Protein AF-A0A6B3N2M8-F1 (afdb_monomer_lite)

pLDDT: mean 85.99, std 8.47, range [60.56, 97.5]

Sequence (104 aa):
MNTTILASTLWLTLLLAVGLFFFIRASVKDRIQQVKLASPETEESLLNQLKQYFYQRAYQVAAVDAATNQVTFQGIVRPSWFLAIFLTVLAACGILCLSLVLSI

Foldseek 3Di:
DPPVVLVVLLVVLVVVVVVLVVVLVVLPDDDDDDDDDDDPDDPVVVVVVVQVVCVVQQWDFPDADPVVRDTDIDGDGDDDPVSVVVSVVSNVVSVVSNVVSVVD

Radius of gyration: 23.38 Å; chains: 1; bounding box: 53×26×58 Å

Secondary structure (DSSP, 8-state):
--HHHHHHHHHHHHHHHHHHHHHHHHHT-----------SS-HHHHHHHHHHHHHHTT-EEEEEETTTTEEEEE--PPP-HHHHHHHHHHHHHHHHHHHHHHH-

Structure (mmCIF, N/CA/C/O backbone):
data_AF-A0A6B3N2M8-F1
#
_entry.id   AF-A0A6B3N2M8-F1
#
loop_
_atom_site.group_PDB
_atom_site.id
_atom_site.type_symbol
_atom_site.label_atom_id
_atom_site.label_alt_id
_atom_site.label_comp_id
_atom_site.label_asym_id
_atom_site.label_entity_id
_atom_site.label_seq_id
_atom_site.pdbx_PDB_ins_code
_atom_site.Cartn_x
_atom_site.Cartn_y
_atom_site.Cartn_z
_atom_site.occupancy
_atom_site.B_iso_or_equiv
_atom_site.auth_seq_id
_atom_site.auth_comp_id
_atom_site.auth_asym_id
_atom_site.auth_atom_id
_atom_site.pdbx_PDB_model_num
ATOM 1 N N . MET A 1 1 ? 22.023 14.309 -28.346 1.00 60.56 1 MET A N 1
ATOM 2 C CA . MET A 1 1 ? 21.733 15.182 -27.183 1.00 60.56 1 MET A CA 1
ATOM 3 C C . MET A 1 1 ? 23.035 15.566 -26.506 1.00 60.56 1 MET A C 1
ATOM 5 O O . MET A 1 1 ? 23.960 14.766 -26.535 1.00 60.56 1 MET A O 1
ATOM 9 N N . ASN A 1 2 ? 23.126 16.760 -25.912 1.00 81.56 2 ASN A N 1
ATOM 10 C CA . ASN A 1 2 ? 24.274 17.084 -25.060 1.00 81.56 2 ASN A CA 1
ATOM 11 C C . ASN A 1 2 ? 24.335 16.081 -23.901 1.00 81.56 2 ASN A C 1
ATOM 13 O O . ASN A 1 2 ? 23.322 15.846 -23.240 1.00 81.56 2 ASN A O 1
ATOM 17 N N . THR A 1 3 ? 25.517 15.530 -23.638 1.00 84.44 3 THR A N 1
ATOM 18 C CA . THR A 1 3 ? 25.766 14.558 -22.560 1.00 84.44 3 THR A CA 1
ATOM 19 C C . THR A 1 3 ? 25.283 15.071 -21.201 1.00 84.44 3 THR A C 1
ATOM 21 O O . THR A 1 3 ? 24.686 14.328 -20.429 1.00 84.44 3 THR A O 1
ATOM 24 N N . THR A 1 4 ? 25.436 16.373 -20.948 1.00 89.94 4 THR A N 1
ATOM 25 C CA . THR A 1 4 ? 24.950 17.048 -19.737 1.00 89.94 4 THR A CA 1
ATOM 26 C C . THR A 1 4 ? 23.426 17.007 -19.590 1.00 89.94 4 THR A C 1
ATOM 28 O O . THR A 1 4 ? 22.933 16.836 -18.480 1.00 89.94 4 THR A O 1
ATOM 31 N N . ILE A 1 5 ? 22.675 17.142 -20.690 1.00 91.25 5 ILE A N 1
ATOM 32 C CA . ILE A 1 5 ? 21.201 17.132 -20.676 1.00 91.25 5 ILE A CA 1
ATOM 33 C C . ILE A 1 5 ? 20.687 15.712 -20.430 1.00 91.25 5 ILE A C 1
ATOM 35 O O . ILE A 1 5 ? 19.747 15.518 -19.662 1.00 91.25 5 ILE A O 1
ATOM 39 N N . LEU A 1 6 ? 21.317 14.710 -21.051 1.00 90.62 6 LEU A N 1
ATOM 40 C CA . LEU A 1 6 ? 20.970 13.308 -20.822 1.00 90.62 6 LEU A CA 1
ATOM 41 C C . LEU A 1 6 ? 21.212 12.927 -19.352 1.00 90.62 6 LEU A C 1
ATOM 43 O O . LEU A 1 6 ? 20.319 12.396 -18.696 1.00 90.62 6 LEU A O 1
ATOM 47 N N . ALA A 1 7 ? 22.383 13.278 -18.812 1.00 92.25 7 ALA A N 1
ATOM 48 C CA . ALA A 1 7 ? 22.747 12.979 -17.431 1.00 92.25 7 ALA A CA 1
ATOM 49 C C . ALA A 1 7 ? 21.819 13.661 -16.411 1.00 92.25 7 ALA A C 1
ATOM 51 O O . ALA A 1 7 ? 21.387 13.019 -15.453 1.00 92.25 7 ALA A O 1
ATOM 52 N N . SER A 1 8 ? 21.467 14.937 -16.617 1.00 94.88 8 SER A N 1
ATOM 53 C CA . SER A 1 8 ? 20.558 15.649 -15.710 1.00 94.88 8 SER A CA 1
ATOM 54 C C . SER A 1 8 ? 19.128 15.106 -15.773 1.00 94.88 8 SER A C 1
ATOM 56 O O . SER A 1 8 ? 18.478 14.975 -14.735 1.00 94.88 8 SER A O 1
ATOM 58 N N . THR A 1 9 ? 18.654 14.723 -16.962 1.00 94.44 9 THR A N 1
ATOM 59 C CA . THR A 1 9 ? 17.322 14.125 -17.149 1.00 94.44 9 THR A CA 1
ATOM 60 C C . THR A 1 9 ? 17.247 12.730 -16.528 1.00 94.44 9 THR A C 1
ATOM 62 O O . THR A 1 9 ? 16.271 12.411 -15.849 1.00 94.44 9 THR A O 1
ATOM 65 N N . LEU A 1 10 ? 18.291 11.910 -16.682 1.00 94.44 10 LEU A N 1
ATOM 66 C CA . LEU A 1 10 ? 18.399 10.608 -16.017 1.00 94.44 10 LEU A CA 1
ATOM 67 C C . LEU A 1 10 ? 18.389 10.773 -14.494 1.00 94.44 10 LEU A C 1
ATOM 69 O O . LEU A 1 10 ? 17.612 10.121 -13.799 1.00 94.44 10 LEU A O 1
ATOM 73 N N . TRP A 1 11 ? 19.195 11.692 -13.965 1.00 96.31 11 TRP A N 1
ATOM 74 C CA . TRP A 1 11 ? 19.233 11.936 -12.525 1.00 96.31 11 TRP A CA 1
ATOM 75 C C . TRP A 1 11 ? 17.873 12.386 -11.977 1.00 96.31 11 TRP A C 1
ATOM 77 O O . TRP A 1 11 ? 17.394 11.860 -10.971 1.00 96.31 11 TRP A O 1
ATOM 87 N N . LEU A 1 12 ? 17.206 13.312 -12.671 1.00 96.44 12 LEU A N 1
ATOM 88 C CA . LEU A 1 12 ? 15.877 13.780 -12.288 1.00 96.44 12 LEU A CA 1
ATOM 89 C C . LEU A 1 12 ? 14.827 12.662 -12.359 1.00 96.44 12 LEU A C 1
ATOM 91 O O . LEU A 1 12 ? 14.016 12.527 -11.445 1.00 96.44 12 LEU A O 1
ATOM 95 N N . THR A 1 13 ? 14.841 11.842 -13.413 1.00 95.94 13 THR A N 1
ATOM 96 C CA . THR A 1 13 ? 13.897 10.721 -13.553 1.00 95.94 13 THR A CA 1
ATOM 97 C C . THR A 1 13 ? 14.090 9.661 -12.474 1.00 95.94 13 THR A C 1
ATOM 99 O O . THR A 1 13 ? 13.093 9.148 -11.969 1.00 95.94 13 THR A O 1
ATOM 102 N N . LEU A 1 14 ? 15.323 9.394 -12.031 1.00 96.38 14 LEU A N 1
ATOM 103 C CA . LEU A 1 14 ? 15.577 8.532 -10.872 1.00 96.38 14 LEU A CA 1
ATOM 104 C C . LEU A 1 14 ? 14.986 9.109 -9.581 1.00 96.38 14 LEU A C 1
ATOM 106 O O . LEU A 1 14 ? 14.307 8.391 -8.845 1.00 96.38 14 LEU A O 1
ATOM 110 N N . LEU A 1 15 ? 15.189 10.403 -9.312 1.00 97.19 15 LEU A N 1
ATOM 111 C CA . LEU A 1 15 ? 14.610 11.059 -8.133 1.00 97.19 15 LEU A CA 1
ATOM 112 C C . LEU A 1 15 ? 13.075 10.990 -8.144 1.00 97.19 15 LEU A C 1
ATOM 114 O O . LEU A 1 15 ? 12.453 10.687 -7.123 1.00 97.19 15 LEU A O 1
ATOM 118 N N . LEU A 1 16 ? 12.461 11.207 -9.309 1.00 96.56 16 LEU A N 1
ATOM 119 C CA . LEU A 1 16 ? 11.016 11.068 -9.490 1.00 96.56 16 LEU A CA 1
ATOM 120 C C . LEU A 1 16 ? 10.549 9.617 -9.324 1.00 96.56 16 LEU A C 1
ATOM 122 O O . LEU A 1 16 ? 9.513 9.394 -8.702 1.00 96.56 16 LEU A O 1
ATOM 126 N N . ALA A 1 17 ? 11.305 8.630 -9.814 1.00 95.69 17 ALA A N 1
ATOM 127 C CA . ALA A 1 17 ? 10.990 7.211 -9.646 1.00 95.69 17 ALA A CA 1
ATOM 128 C C . ALA A 1 17 ? 10.980 6.800 -8.164 1.00 95.69 17 ALA A C 1
ATOM 130 O O . ALA A 1 17 ? 10.090 6.067 -7.729 1.00 95.69 17 ALA A O 1
ATOM 131 N N . VAL A 1 18 ? 11.913 7.329 -7.366 1.00 96.94 18 VAL A N 1
ATOM 132 C CA . VAL A 1 18 ? 11.910 7.145 -5.907 1.00 96.94 18 VAL A CA 1
ATOM 133 C C . VAL A 1 18 ? 10.648 7.757 -5.292 1.00 96.94 18 VAL A C 1
ATOM 135 O O . VAL A 1 18 ? 9.943 7.080 -4.540 1.00 96.94 18 VAL A O 1
ATOM 138 N N . GLY A 1 19 ? 10.313 9.003 -5.646 1.00 96.00 19 GLY A N 1
ATOM 139 C CA . GLY A 1 19 ? 9.090 9.664 -5.175 1.00 96.00 19 GLY A CA 1
ATOM 140 C C . GLY A 1 19 ? 7.820 8.887 -5.534 1.00 96.00 19 GLY A C 1
ATOM 141 O O . GLY A 1 19 ? 6.951 8.686 -4.685 1.00 96.00 19 GLY A O 1
ATOM 142 N N . LEU A 1 20 ? 7.752 8.373 -6.761 1.00 95.62 20 LEU A N 1
ATOM 143 C CA . LEU A 1 20 ? 6.665 7.538 -7.260 1.00 95.62 20 LEU A CA 1
ATOM 144 C C . LEU A 1 20 ? 6.510 6.243 -6.452 1.00 95.62 20 LEU A C 1
ATOM 146 O O . LEU A 1 20 ? 5.406 5.900 -6.029 1.00 95.62 20 LEU A O 1
ATOM 150 N N . PHE A 1 21 ? 7.611 5.541 -6.188 1.00 95.25 21 PHE A N 1
ATOM 151 C CA . PHE A 1 21 ? 7.591 4.313 -5.397 1.00 95.25 21 PHE A CA 1
ATOM 152 C C . PHE A 1 21 ? 7.012 4.547 -3.994 1.00 95.25 21 PHE A C 1
ATOM 154 O O . PHE A 1 21 ? 6.114 3.823 -3.550 1.00 95.25 21 PHE A O 1
ATOM 161 N N . PHE A 1 22 ? 7.476 5.595 -3.306 1.00 95.69 22 PHE A N 1
ATOM 162 C CA . PHE A 1 22 ? 6.950 5.953 -1.989 1.00 95.69 22 PHE A CA 1
ATOM 163 C C . PHE A 1 22 ? 5.498 6.424 -2.044 1.00 95.69 22 PHE A C 1
ATOM 165 O O . PHE A 1 22 ? 4.719 6.062 -1.163 1.00 95.69 22 PHE A O 1
ATOM 172 N N . PHE A 1 23 ? 5.110 7.168 -3.080 1.00 94.44 23 PHE A N 1
ATOM 173 C CA . PHE A 1 23 ? 3.732 7.608 -3.278 1.00 94.44 23 PHE A CA 1
ATOM 174 C C . PHE A 1 23 ? 2.767 6.424 -3.416 1.00 94.44 23 PHE A C 1
ATOM 176 O O . PHE A 1 23 ? 1.736 6.391 -2.739 1.00 94.44 23 PHE A O 1
ATOM 183 N N . ILE A 1 24 ? 3.115 5.417 -4.225 1.00 93.00 24 ILE A N 1
ATOM 184 C CA . ILE A 1 24 ? 2.293 4.210 -4.397 1.00 93.00 24 ILE A CA 1
ATOM 185 C C . ILE A 1 24 ? 2.184 3.456 -3.067 1.00 93.00 24 ILE A C 1
ATOM 187 O O . ILE A 1 24 ? 1.076 3.126 -2.643 1.00 93.00 24 ILE A O 1
ATOM 191 N N . ARG A 1 25 ? 3.303 3.242 -2.355 1.00 92.38 25 ARG A N 1
ATOM 192 C CA . ARG A 1 25 ? 3.273 2.573 -1.039 1.00 92.38 25 ARG A CA 1
ATOM 193 C C . ARG A 1 25 ? 2.431 3.332 -0.017 1.00 92.38 25 ARG A C 1
ATOM 195 O O . ARG A 1 25 ? 1.665 2.714 0.715 1.00 92.38 25 ARG A O 1
ATOM 202 N N . ALA A 1 26 ? 2.559 4.654 0.042 1.00 90.62 26 ALA A N 1
ATOM 203 C CA . ALA A 1 26 ? 1.796 5.482 0.969 1.00 90.62 26 ALA A CA 1
ATOM 204 C C . ALA A 1 26 ? 0.294 5.495 0.636 1.00 90.62 26 ALA A C 1
ATOM 206 O O . ALA A 1 26 ? -0.529 5.525 1.549 1.00 90.62 26 ALA A O 1
ATOM 207 N N . SER A 1 27 ? -0.064 5.418 -0.651 1.00 88.38 27 SER A N 1
ATOM 208 C CA . SER A 1 27 ? -1.459 5.429 -1.121 1.00 88.38 27 SER A CA 1
ATOM 209 C C . SER A 1 27 ? -2.255 4.183 -0.722 1.00 88.38 27 SER A C 1
ATOM 211 O O . SER A 1 27 ? -3.477 4.254 -0.623 1.00 88.38 27 SER A O 1
ATOM 213 N N . VAL A 1 28 ? -1.576 3.056 -0.475 1.00 85.5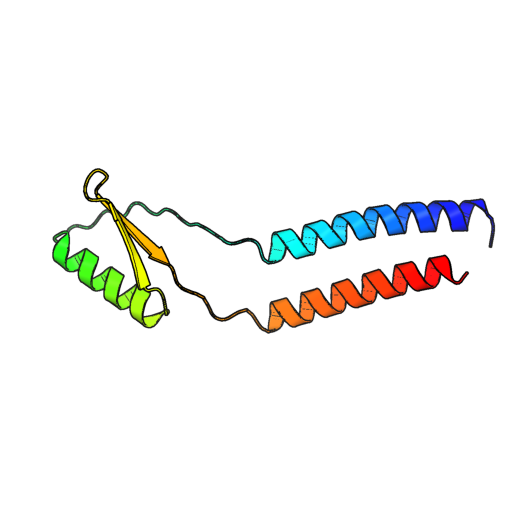6 28 VAL A N 1
ATOM 214 C CA . VAL A 1 28 ? -2.191 1.771 -0.080 1.00 85.56 28 VAL A CA 1
ATOM 215 C C . VAL A 1 28 ? -1.999 1.483 1.418 1.00 85.56 28 VAL A C 1
ATOM 217 O O . VAL A 1 28 ? -2.434 0.454 1.920 1.00 85.56 28 VAL A O 1
ATOM 220 N N . LYS A 1 29 ? -1.351 2.385 2.165 1.00 85.31 29 LYS A N 1
ATOM 221 C CA . LYS A 1 29 ? -1.096 2.185 3.594 1.00 85.31 29 LYS A CA 1
ATOM 222 C C . LYS A 1 29 ? -2.412 2.138 4.378 1.00 85.31 29 LYS A C 1
ATOM 224 O O . LYS A 1 29 ? -3.248 3.034 4.241 1.00 85.31 29 LYS A O 1
ATOM 229 N N . ASP A 1 30 ? -2.542 1.131 5.241 1.00 79.25 30 ASP A N 1
ATOM 230 C CA . ASP A 1 30 ? -3.702 0.973 6.117 1.00 79.25 30 ASP A CA 1
ATOM 231 C C . ASP A 1 30 ? -3.937 2.217 6.974 1.00 79.25 30 ASP A C 1
ATOM 233 O O . ASP A 1 30 ? -3.010 2.819 7.531 1.00 79.25 30 ASP A O 1
ATOM 237 N N . ARG A 1 31 ? -5.213 2.587 7.103 1.00 71.44 31 ARG A N 1
ATOM 238 C CA . ARG A 1 31 ? -5.648 3.672 7.980 1.00 71.44 31 ARG A CA 1
ATOM 239 C C . ARG A 1 31 ? -6.257 3.083 9.243 1.00 71.44 31 ARG A C 1
ATOM 241 O O . ARG A 1 31 ? -7.367 2.564 9.215 1.00 71.44 31 ARG A O 1
ATOM 248 N N . ILE A 1 32 ? -5.526 3.192 10.347 1.00 78.12 32 ILE A N 1
ATOM 249 C CA . ILE A 1 32 ? -6.032 2.889 11.688 1.00 78.12 32 ILE A CA 1
ATOM 250 C C . ILE A 1 32 ? -6.641 4.173 12.252 1.00 78.12 32 ILE A C 1
ATOM 252 O O . ILE A 1 32 ? -5.983 5.213 12.268 1.00 78.12 32 ILE A O 1
ATOM 256 N N . GLN A 1 33 ? -7.887 4.103 12.716 1.00 77.44 33 GLN A N 1
ATOM 257 C CA . GLN A 1 33 ? -8.578 5.220 13.351 1.00 77.44 33 GLN A CA 1
ATOM 258 C C . GLN A 1 33 ? -9.035 4.805 14.749 1.00 77.44 33 GLN A C 1
ATOM 260 O O . GLN A 1 33 ? -9.739 3.812 14.902 1.00 77.44 33 GLN A O 1
ATOM 265 N N . GLN A 1 34 ? -8.640 5.575 15.762 1.00 80.38 34 GLN A N 1
ATOM 266 C CA . GLN A 1 34 ? -9.109 5.421 17.137 1.00 80.38 34 GLN A CA 1
ATOM 267 C C . GLN A 1 34 ? -10.133 6.518 17.422 1.00 80.38 34 GLN A C 1
ATOM 269 O O . GLN A 1 34 ? -9.866 7.693 17.167 1.00 80.38 34 GLN A O 1
ATOM 274 N N . VAL A 1 35 ? -11.306 6.149 17.929 1.00 78.25 35 VAL A N 1
ATOM 275 C CA . VAL A 1 35 ? -12.378 7.095 18.258 1.00 78.25 35 VAL A CA 1
ATOM 276 C C . VAL A 1 35 ? -12.850 6.812 19.675 1.00 78.25 35 VAL A C 1
ATOM 278 O O . VAL A 1 35 ? -13.168 5.673 20.003 1.00 78.25 35 VAL A O 1
ATOM 281 N N . LYS A 1 36 ? -12.901 7.852 20.512 1.00 79.81 36 LYS A N 1
ATOM 282 C CA . LYS A 1 36 ? -13.558 7.801 21.821 1.00 79.81 36 LYS A CA 1
ATOM 283 C C . LYS A 1 36 ? -14.990 8.280 21.643 1.00 79.81 36 LYS A C 1
ATOM 285 O O . LYS A 1 36 ? -15.205 9.406 21.199 1.00 79.81 36 LYS A O 1
ATOM 290 N N . LEU A 1 37 ? -15.947 7.417 21.949 1.00 75.06 37 LEU A N 1
ATOM 291 C CA . LEU A 1 37 ? -17.369 7.709 21.826 1.00 75.06 37 LEU A CA 1
ATOM 292 C C . LEU A 1 37 ? -17.936 7.942 23.225 1.00 75.06 37 LEU A C 1
ATOM 294 O O . LEU A 1 37 ? -17.699 7.145 24.127 1.00 75.06 37 LEU A O 1
ATOM 298 N N . ALA A 1 38 ? -18.667 9.039 23.396 1.00 77.50 38 ALA A N 1
ATOM 299 C CA . ALA A 1 38 ? -19.472 9.293 24.583 1.00 77.50 38 ALA A CA 1
ATOM 300 C C . ALA A 1 38 ? -20.941 9.225 24.167 1.00 77.50 38 ALA A C 1
ATOM 302 O O . ALA A 1 38 ? -21.329 9.859 23.185 1.00 77.50 38 ALA A O 1
ATOM 303 N N . SER A 1 39 ? -21.741 8.446 24.889 1.00 76.88 39 SER A N 1
ATOM 304 C CA . SER A 1 39 ? -23.166 8.289 24.614 1.00 76.88 39 SER A CA 1
ATOM 305 C C . SER A 1 39 ? -23.967 8.279 25.910 1.00 76.88 39 SER A C 1
ATOM 307 O O . SER A 1 39 ? -23.467 7.771 26.913 1.00 76.88 39 SER A O 1
ATOM 309 N N . PRO A 1 40 ? -25.195 8.823 25.900 1.00 77.69 40 PRO A N 1
ATOM 310 C CA . PRO A 1 40 ? -26.133 8.686 27.010 1.00 77.69 40 PRO A CA 1
ATOM 311 C C . PRO A 1 40 ? -26.735 7.272 27.130 1.00 77.69 40 PRO A C 1
ATOM 313 O O . PRO A 1 40 ? -27.352 6.964 28.145 1.00 77.69 40 PRO A O 1
ATOM 316 N N . GLU A 1 41 ? -26.579 6.425 26.108 1.00 77.94 41 GLU A N 1
ATOM 317 C CA . GLU A 1 41 ? -27.070 5.039 26.079 1.00 77.94 41 GLU A CA 1
ATOM 318 C C . GLU A 1 41 ? -26.196 4.091 26.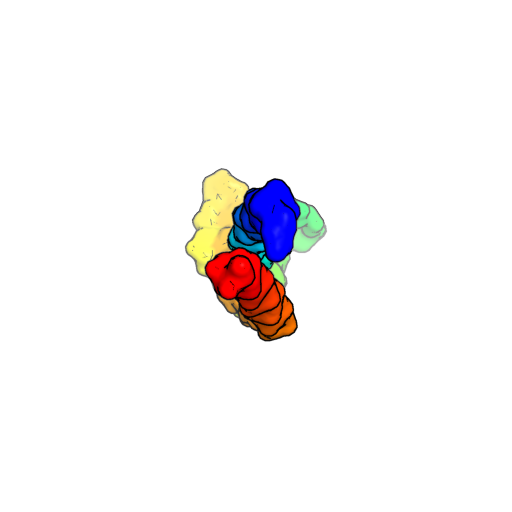918 1.00 77.94 41 GLU A C 1
ATOM 320 O O . GLU A 1 41 ? -25.001 4.319 27.109 1.00 77.94 41 GLU A O 1
ATOM 325 N N . THR A 1 42 ? -26.778 2.976 27.367 1.00 78.44 42 THR A N 1
ATOM 326 C CA . THR A 1 42 ? -26.053 1.911 28.075 1.00 78.44 42 THR A CA 1
ATOM 327 C C . THR A 1 42 ? -24.970 1.298 27.181 1.00 78.44 42 THR A C 1
ATOM 329 O O . THR A 1 42 ? -25.179 1.115 25.979 1.00 78.44 42 THR A O 1
ATOM 332 N N . GLU A 1 43 ? -23.833 0.926 27.774 1.00 76.31 43 GLU A N 1
ATOM 333 C CA . GLU A 1 43 ? -22.666 0.381 27.062 1.00 76.31 43 GLU A CA 1
ATOM 334 C C . GLU A 1 43 ? -23.023 -0.806 26.152 1.00 76.31 43 GLU A C 1
ATOM 336 O O . GLU A 1 43 ? -22.595 -0.863 25.000 1.00 76.31 43 GLU A O 1
ATOM 341 N N . GLU A 1 44 ? -23.899 -1.699 26.619 1.00 78.88 44 GLU A N 1
ATOM 342 C CA . GLU A 1 44 ? -24.357 -2.869 25.863 1.00 78.88 44 GLU A CA 1
ATOM 343 C C . GLU A 1 44 ? -25.211 -2.508 24.633 1.00 78.88 44 GLU A C 1
ATOM 345 O O . GLU A 1 44 ? -25.048 -3.110 23.566 1.00 78.88 44 GLU A O 1
ATOM 350 N N . SER A 1 45 ? -26.099 -1.510 24.756 1.00 82.31 45 SER A N 1
ATOM 351 C CA . SER A 1 45 ? -26.948 -1.021 23.653 1.00 82.31 45 SER A CA 1
ATOM 352 C C . SER A 1 45 ? -26.077 -0.435 22.544 1.00 82.31 45 SER A C 1
ATOM 354 O O . SER A 1 45 ? -26.173 -0.826 21.375 1.00 82.31 45 SER A O 1
ATOM 356 N N . LEU A 1 46 ? -25.144 0.438 22.932 1.00 82.94 46 LEU A N 1
ATOM 357 C CA . LEU A 1 46 ? -24.239 1.100 22.004 1.00 82.94 46 LEU A CA 1
ATOM 358 C C . LEU A 1 46 ? -23.280 0.112 21.335 1.00 82.94 46 LEU A C 1
ATOM 360 O O . LEU A 1 46 ? -23.054 0.196 20.126 1.00 82.94 46 LEU A O 1
ATOM 364 N N . LEU A 1 47 ? -22.736 -0.848 22.086 1.00 81.94 47 LEU A N 1
ATOM 365 C CA . LEU A 1 47 ? -21.839 -1.862 21.537 1.00 81.94 47 LEU A CA 1
ATOM 366 C C . LEU A 1 47 ? -22.557 -2.722 20.492 1.00 81.94 47 LEU A C 1
ATOM 368 O O . LEU A 1 47 ? -21.995 -2.975 19.424 1.00 81.94 47 LEU A O 1
ATOM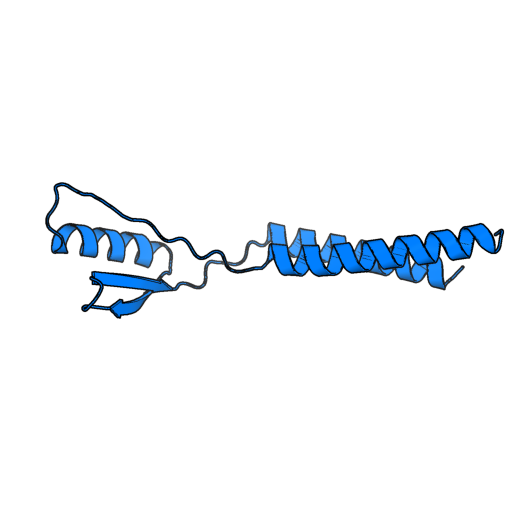 372 N N . ASN A 1 48 ? -23.810 -3.114 20.739 1.00 84.44 48 ASN A N 1
ATOM 373 C CA . ASN A 1 48 ? -24.612 -3.847 19.758 1.00 84.44 48 ASN A CA 1
ATOM 374 C C . ASN A 1 48 ? -24.891 -3.020 18.495 1.00 84.44 48 ASN A C 1
ATOM 376 O O . ASN A 1 48 ? -24.743 -3.540 17.386 1.00 84.44 48 ASN A O 1
ATOM 380 N N . GLN A 1 49 ? -25.219 -1.733 18.637 1.00 84.62 49 GLN A N 1
ATOM 381 C CA . GLN A 1 49 ? -25.404 -0.832 17.495 1.00 84.62 49 GLN A CA 1
ATOM 382 C C . GLN A 1 49 ? -24.121 -0.682 16.669 1.00 84.62 49 GLN A C 1
ATOM 384 O O . GLN A 1 49 ? -24.160 -0.812 15.443 1.00 84.62 49 GLN A O 1
ATOM 389 N N . LEU A 1 50 ? -22.971 -0.472 17.322 1.00 84.19 50 LEU A N 1
ATOM 390 C CA . LEU A 1 50 ? -21.672 -0.393 16.649 1.00 84.19 50 LEU A CA 1
ATOM 391 C C . LEU A 1 50 ? -21.326 -1.704 15.951 1.00 84.19 50 LEU A C 1
ATOM 393 O O . LEU A 1 50 ? -20.930 -1.691 14.787 1.00 84.19 50 LEU A O 1
ATOM 397 N N . LYS A 1 51 ? -21.515 -2.839 16.627 1.00 83.50 51 LYS A N 1
ATOM 398 C CA . LYS A 1 51 ? -21.275 -4.161 16.049 1.00 83.50 51 LYS A CA 1
ATOM 399 C C . LYS A 1 51 ? -22.114 -4.358 14.792 1.00 83.50 51 LYS A C 1
ATOM 401 O O . LYS A 1 51 ? -21.575 -4.790 13.780 1.00 83.50 51 LYS A O 1
ATOM 406 N N . GLN A 1 52 ? -23.395 -3.998 14.822 1.00 85.94 52 GLN A N 1
ATOM 407 C CA . GLN A 1 52 ? -24.279 -4.121 13.665 1.00 85.94 52 GLN A CA 1
ATOM 408 C C . GLN A 1 52 ? -23.896 -3.164 12.527 1.00 85.94 52 GLN A C 1
ATOM 410 O O . GLN A 1 52 ? -23.837 -3.587 11.372 1.00 85.94 52 GLN A O 1
ATOM 415 N N . TYR A 1 53 ? -23.562 -1.911 12.844 1.00 85.62 53 TYR A N 1
ATOM 416 C CA . TYR A 1 53 ? -23.081 -0.921 11.876 1.00 85.62 53 TYR A CA 1
ATOM 417 C C . TYR A 1 53 ? -21.797 -1.382 11.167 1.00 85.62 53 TYR A C 1
ATOM 419 O O . TYR A 1 53 ? -21.696 -1.348 9.939 1.00 85.62 53 TYR A O 1
ATOM 427 N N . PHE A 1 54 ? -20.816 -1.861 11.934 1.00 83.50 54 PHE A N 1
ATOM 428 C CA . PHE A 1 54 ? -19.543 -2.345 11.407 1.00 83.50 54 PHE A CA 1
ATOM 429 C C . PHE A 1 54 ? -19.698 -3.670 10.651 1.00 83.50 54 PHE A C 1
ATOM 431 O O . PHE A 1 54 ? -19.095 -3.833 9.587 1.00 83.50 54 PHE A O 1
ATOM 438 N N . TYR A 1 55 ? -20.578 -4.562 11.111 1.00 82.94 55 TYR A N 1
ATOM 439 C CA . TYR A 1 55 ? -20.889 -5.816 10.424 1.00 82.94 55 TYR A CA 1
ATOM 440 C C . TYR A 1 55 ? -21.478 -5.581 9.027 1.00 82.94 55 TYR A C 1
ATOM 442 O O . TYR A 1 55 ? -21.026 -6.190 8.056 1.00 82.94 55 TYR A O 1
ATOM 450 N N . GLN A 1 56 ? -22.409 -4.627 8.885 1.00 82.31 56 GLN A N 1
ATOM 451 C CA . GLN A 1 56 ? -22.956 -4.224 7.579 1.00 82.31 56 GLN A CA 1
ATOM 452 C C . GLN A 1 56 ? -21.877 -3.720 6.608 1.00 82.31 56 GLN A C 1
ATOM 454 O O . GLN A 1 56 ? -22.036 -3.810 5.391 1.00 82.31 56 GLN A O 1
ATOM 459 N N . ARG A 1 57 ? -20.759 -3.216 7.137 1.00 78.62 57 ARG A N 1
ATOM 460 C CA . ARG A 1 57 ? -19.632 -2.680 6.370 1.00 78.62 57 ARG A CA 1
ATOM 461 C C . ARG A 1 57 ? -18.462 -3.668 6.245 1.00 78.62 57 ARG A C 1
ATOM 463 O O . ARG A 1 57 ? -17.359 -3.259 5.893 1.00 78.62 57 ARG A O 1
ATOM 470 N N . ALA A 1 58 ? -18.721 -4.957 6.488 1.00 77.44 58 ALA A N 1
ATOM 471 C CA . ALA A 1 58 ? -17.767 -6.070 6.417 1.00 77.44 58 ALA A CA 1
ATOM 472 C C . ALA A 1 58 ? -16.609 -6.013 7.434 1.00 77.44 58 ALA A C 1
ATOM 474 O O . ALA A 1 58 ? -15.571 -6.647 7.235 1.00 77.44 58 ALA A O 1
ATOM 475 N N . TYR A 1 59 ? -16.785 -5.286 8.538 1.00 78.12 59 TYR A N 1
ATOM 476 C CA . TYR A 1 59 ? -15.873 -5.325 9.677 1.00 78.12 59 TYR A CA 1
ATOM 477 C C . TYR A 1 59 ? -16.332 -6.387 10.681 1.00 78.12 59 TYR A C 1
ATOM 479 O O . TYR A 1 59 ? -17.512 -6.486 11.014 1.00 78.12 59 TYR A O 1
ATOM 487 N N . GLN A 1 60 ? -15.386 -7.177 11.178 1.00 76.50 60 GLN A N 1
ATOM 488 C CA . GLN A 1 60 ? -15.586 -8.194 12.206 1.00 76.50 60 GLN A CA 1
ATOM 489 C C . GLN A 1 60 ? -14.836 -7.805 13.481 1.00 76.50 60 GLN A C 1
ATOM 491 O O . GLN A 1 60 ? -13.877 -7.035 13.444 1.00 76.50 60 GLN A O 1
ATOM 496 N N . VAL A 1 61 ? -15.274 -8.323 14.627 1.00 81.06 61 VAL A N 1
ATOM 497 C CA . VAL A 1 61 ? -14.564 -8.125 15.898 1.00 81.06 61 VAL A CA 1
ATOM 498 C C . VAL A 1 61 ? -13.293 -8.972 15.864 1.00 81.06 61 VAL A C 1
ATOM 500 O O . VAL A 1 61 ? -13.379 -10.193 15.790 1.00 81.06 61 VAL A O 1
ATOM 503 N N . ALA A 1 62 ? -12.131 -8.323 15.896 1.00 80.94 62 ALA A N 1
ATOM 504 C CA . ALA A 1 62 ? -10.831 -8.989 15.873 1.00 80.94 62 ALA A CA 1
ATOM 505 C C . ALA A 1 62 ? -10.279 -9.223 17.284 1.00 80.94 62 ALA A C 1
ATOM 507 O O . ALA A 1 62 ? -9.686 -10.264 17.548 1.00 80.94 62 ALA A O 1
ATOM 508 N N . ALA A 1 63 ? -10.487 -8.270 18.196 1.00 79.88 63 ALA A N 1
ATOM 509 C CA . ALA A 1 63 ? -10.054 -8.386 19.583 1.00 79.88 63 ALA A CA 1
ATOM 510 C C . ALA A 1 63 ? -10.959 -7.576 20.515 1.00 79.88 63 ALA A C 1
ATOM 512 O O . ALA A 1 63 ? -11.470 -6.521 20.139 1.00 79.88 63 ALA A O 1
ATOM 513 N N . VAL A 1 64 ? -11.120 -8.066 21.740 1.00 80.25 64 VAL A N 1
ATOM 514 C CA . VAL A 1 64 ? -11.779 -7.360 22.840 1.00 80.25 64 VAL A CA 1
ATOM 515 C C . VAL A 1 64 ? -10.796 -7.345 23.999 1.00 80.25 64 VAL A C 1
ATOM 517 O O . VAL A 1 64 ? -10.395 -8.403 24.479 1.00 80.25 64 VAL A O 1
ATOM 520 N N . ASP A 1 65 ? -10.388 -6.156 24.418 1.00 81.62 65 ASP A N 1
ATOM 521 C CA . ASP A 1 65 ? -9.543 -5.949 25.584 1.00 81.62 65 ASP A CA 1
ATOM 522 C C . ASP A 1 65 ? -10.401 -5.419 26.737 1.00 81.62 65 ASP A C 1
ATOM 524 O O . ASP A 1 65 ? -10.777 -4.247 26.774 1.00 81.62 65 ASP A O 1
ATOM 528 N N . ALA A 1 66 ? -10.713 -6.307 27.680 1.00 75.94 66 ALA A N 1
ATOM 529 C CA . ALA A 1 66 ? -11.505 -5.988 28.862 1.00 75.94 66 ALA A CA 1
ATOM 530 C C . ALA A 1 66 ? -10.732 -5.156 29.902 1.00 75.94 66 ALA A C 1
ATOM 532 O O . ALA A 1 66 ? -11.355 -4.470 30.706 1.00 75.94 66 ALA A O 1
ATOM 533 N N . ALA A 1 67 ? -9.392 -5.182 29.893 1.00 76.75 67 ALA A N 1
ATOM 534 C CA . ALA A 1 67 ? -8.588 -4.411 30.845 1.00 76.75 67 ALA A CA 1
ATOM 535 C C . ALA A 1 67 ? -8.587 -2.914 30.506 1.00 76.75 67 ALA A C 1
ATOM 537 O O . ALA A 1 67 ? -8.530 -2.070 31.399 1.00 76.75 67 ALA A O 1
ATOM 538 N N . THR A 1 68 ? -8.670 -2.583 29.215 1.00 75.44 68 THR A N 1
ATOM 539 C CA . THR A 1 68 ? -8.711 -1.194 28.729 1.00 75.44 68 THR A CA 1
ATOM 540 C C . THR A 1 68 ? -10.078 -0.768 28.189 1.00 75.44 68 THR A C 1
ATOM 542 O O . THR A 1 68 ? -10.231 0.368 27.741 1.00 75.44 68 THR A O 1
ATOM 545 N N . ASN A 1 69 ? -11.064 -1.665 28.254 1.00 76.69 69 ASN A N 1
ATOM 546 C CA . ASN A 1 69 ? -12.398 -1.530 27.675 1.00 76.69 69 ASN A CA 1
ATOM 547 C C . ASN A 1 69 ? -12.375 -1.085 26.196 1.00 76.69 69 ASN A C 1
ATOM 549 O O . ASN A 1 69 ? -13.042 -0.132 25.790 1.00 76.69 69 ASN A O 1
ATOM 553 N N . GLN A 1 70 ? -11.542 -1.753 25.389 1.00 78.19 70 GLN A N 1
ATOM 554 C CA . GLN A 1 70 ? -11.362 -1.465 23.964 1.00 78.19 70 GLN A CA 1
ATOM 555 C C . GLN A 1 70 ? -11.812 -2.641 23.098 1.00 78.19 70 GLN A C 1
ATOM 557 O O . GLN A 1 70 ? -11.452 -3.791 23.336 1.00 78.19 70 GLN A O 1
ATOM 562 N N . VAL A 1 71 ? -12.541 -2.343 22.024 1.00 81.00 71 VAL A N 1
ATOM 563 C CA . VAL A 1 71 ? -12.943 -3.332 21.018 1.00 81.00 71 VAL A CA 1
ATOM 564 C C . VAL A 1 71 ? -12.292 -2.981 19.688 1.00 81.00 71 VAL A C 1
ATOM 566 O O . VAL A 1 71 ? -12.495 -1.896 19.144 1.00 81.00 71 VAL A O 1
ATOM 569 N N . THR A 1 72 ? -11.508 -3.911 19.151 1.00 81.75 72 THR A N 1
ATOM 570 C CA . THR A 1 72 ? -10.855 -3.775 17.849 1.00 81.75 72 THR A CA 1
ATOM 571 C C . THR A 1 72 ? -11.709 -4.440 16.781 1.00 81.75 72 THR A C 1
ATOM 573 O O . THR A 1 72 ? -11.931 -5.652 16.813 1.00 81.75 72 THR A O 1
ATOM 576 N N . PHE A 1 73 ? -12.153 -3.653 15.804 1.00 81.06 73 PHE A N 1
ATOM 577 C CA . PHE A 1 73 ? -12.853 -4.140 14.619 1.00 81.06 73 PHE A CA 1
ATOM 578 C C . PHE A 1 73 ? -11.897 -4.156 13.421 1.00 81.06 73 PHE A C 1
ATOM 580 O O . PHE A 1 73 ? -11.282 -3.138 13.106 1.00 81.06 73 PHE A O 1
ATOM 587 N N . GLN A 1 74 ? -11.791 -5.292 12.732 1.00 79.00 74 GLN A N 1
ATOM 588 C CA . GLN A 1 74 ? -10.993 -5.449 11.518 1.00 79.00 74 GLN A CA 1
ATOM 589 C C . GLN A 1 74 ? -11.882 -5.932 10.376 1.00 79.00 74 GLN A C 1
ATOM 591 O O . GLN A 1 74 ? -12.670 -6.861 10.524 1.00 79.00 74 GLN A O 1
ATOM 596 N N . GLY A 1 75 ? -11.760 -5.296 9.219 1.00 76.31 75 GLY A N 1
ATOM 597 C CA . GLY A 1 75 ? -12.491 -5.666 8.017 1.00 76.31 75 GLY A CA 1
ATOM 598 C C . GLY A 1 75 ? -11.642 -5.401 6.792 1.00 76.31 75 GLY A C 1
ATOM 599 O O . GLY A 1 75 ? -10.965 -4.374 6.718 1.00 76.31 75 GLY A O 1
ATOM 600 N N . ILE A 1 76 ? -11.682 -6.318 5.828 1.00 69.75 76 ILE A N 1
ATOM 601 C CA . ILE A 1 76 ? -11.120 -6.068 4.502 1.00 69.75 76 ILE A CA 1
ATOM 602 C C . ILE A 1 76 ? -12.161 -5.245 3.749 1.00 69.75 76 ILE A C 1
ATOM 604 O O . ILE A 1 76 ? -13.140 -5.774 3.218 1.00 69.75 76 ILE A O 1
ATOM 608 N N . VAL A 1 77 ? -11.976 -3.927 3.740 1.00 70.88 77 VAL A N 1
ATOM 609 C CA . VAL A 1 77 ? -12.797 -3.048 2.907 1.00 70.88 77 VAL A CA 1
ATOM 610 C C . VAL A 1 77 ? -12.521 -3.332 1.438 1.00 70.88 77 VAL A C 1
ATOM 612 O O . VAL A 1 77 ? -11.390 -3.622 1.047 1.00 70.88 77 VAL A O 1
ATOM 615 N N . ARG A 1 78 ? -13.570 -3.255 0.610 1.00 69.19 78 ARG A N 1
ATOM 616 C CA . ARG A 1 78 ? -13.428 -3.468 -0.832 1.00 69.19 78 ARG A CA 1
ATOM 617 C C . ARG A 1 78 ? -12.358 -2.514 -1.377 1.00 69.19 78 ARG A C 1
ATOM 619 O O . ARG A 1 78 ? -12.473 -1.307 -1.148 1.00 69.19 78 ARG A O 1
ATOM 626 N N . PRO A 1 79 ? -11.342 -3.025 -2.091 1.00 71.12 79 PRO A N 1
ATOM 627 C CA . PRO A 1 79 ? -10.326 -2.172 -2.682 1.00 71.12 79 PRO A CA 1
ATOM 628 C C . PRO A 1 79 ? -10.982 -1.185 -3.654 1.00 71.12 79 PRO A C 1
ATOM 630 O O . PRO A 1 79 ? -11.884 -1.542 -4.415 1.00 71.12 79 PRO A O 1
ATOM 633 N N . SER A 1 80 ? -10.542 0.075 -3.618 1.00 84.19 80 SER A N 1
ATOM 634 C CA . SER A 1 80 ? -11.038 1.098 -4.540 1.00 84.19 80 SER A CA 1
ATOM 635 C C . SER A 1 80 ? -10.499 0.825 -5.942 1.00 84.19 80 SER A C 1
ATOM 637 O O . SER A 1 80 ? -9.307 0.994 -6.203 1.00 84.19 80 SER A O 1
ATOM 639 N N . TRP A 1 81 ? -11.382 0.409 -6.850 1.00 86.12 81 TRP A N 1
ATOM 640 C CA . TRP A 1 81 ? -11.010 0.090 -8.230 1.00 86.12 81 TRP A CA 1
ATOM 641 C C . TRP A 1 81 ? -10.454 1.309 -8.977 1.00 86.12 81 TRP A C 1
ATOM 643 O O . TRP A 1 81 ? -9.464 1.198 -9.694 1.00 86.12 81 TRP A O 1
ATOM 653 N N . PHE A 1 82 ? -11.024 2.492 -8.726 1.00 90.94 82 PHE A N 1
ATOM 654 C CA . PHE A 1 82 ? -10.520 3.754 -9.268 1.00 90.94 82 PHE A CA 1
ATOM 655 C C . PHE A 1 82 ? -9.072 4.021 -8.840 1.00 90.94 82 PHE A C 1
ATOM 657 O O . PHE A 1 82 ? -8.227 4.336 -9.677 1.00 90.94 82 PHE A O 1
ATOM 664 N N . LEU A 1 83 ? -8.773 3.849 -7.546 1.00 90.31 83 LEU A N 1
ATOM 665 C CA . LEU A 1 83 ? -7.422 4.052 -7.026 1.00 90.31 83 LEU A CA 1
ATOM 666 C C . LEU A 1 83 ? -6.440 3.049 -7.639 1.00 90.31 83 LEU A C 1
ATOM 668 O O . LEU A 1 83 ? -5.340 3.440 -8.016 1.00 90.31 83 LEU A O 1
ATOM 672 N N . ALA A 1 84 ? -6.840 1.781 -7.778 1.00 91.69 84 ALA A N 1
ATOM 673 C CA . ALA A 1 84 ? -6.005 0.758 -8.400 1.00 91.69 84 ALA A CA 1
ATOM 674 C C . ALA A 1 84 ? -5.620 1.142 -9.838 1.00 91.69 84 ALA A C 1
ATOM 676 O O . ALA A 1 84 ? -4.432 1.193 -10.147 1.00 91.69 84 ALA A O 1
ATOM 677 N N . ILE A 1 85 ? -6.601 1.498 -10.678 1.00 95.06 85 ILE A N 1
ATOM 678 C CA . ILE A 1 85 ? -6.357 1.934 -12.065 1.00 95.06 85 ILE A CA 1
ATOM 679 C C . ILE A 1 85 ? -5.432 3.148 -12.098 1.00 95.06 85 ILE A C 1
ATOM 681 O O . ILE A 1 85 ? -4.452 3.156 -12.841 1.00 95.06 85 ILE A O 1
ATOM 685 N N . PHE A 1 86 ? -5.723 4.163 -11.283 1.00 94.88 86 PHE A N 1
ATOM 686 C CA . PHE A 1 86 ? -4.923 5.380 -11.227 1.00 94.88 86 PHE A CA 1
ATOM 687 C C . PHE A 1 86 ? -3.454 5.080 -10.902 1.00 94.88 86 PHE A C 1
ATOM 689 O O . PHE A 1 86 ? -2.560 5.536 -11.615 1.00 94.88 86 PHE A O 1
ATOM 696 N N . LEU A 1 87 ? -3.197 4.263 -9.875 1.00 94.81 87 LEU A N 1
ATOM 697 C CA . LEU A 1 87 ? -1.838 3.882 -9.488 1.00 94.81 87 LEU A CA 1
ATOM 698 C C . LEU A 1 87 ? -1.139 3.049 -10.572 1.00 94.81 87 LEU A C 1
ATOM 700 O O . LEU A 1 87 ? 0.053 3.248 -10.804 1.00 94.81 87 LEU A O 1
ATOM 704 N N . THR A 1 88 ? -1.857 2.163 -11.272 1.00 95.81 88 THR A N 1
ATOM 705 C CA . THR A 1 88 ? -1.304 1.394 -12.398 1.00 95.81 88 THR A CA 1
ATOM 706 C C . THR A 1 88 ? -0.882 2.298 -13.552 1.00 95.81 88 THR A C 1
ATOM 708 O O . THR A 1 88 ? 0.229 2.155 -14.058 1.00 95.81 88 THR A O 1
ATOM 711 N N . VAL A 1 89 ? -1.730 3.251 -13.951 1.00 97.19 89 VAL A N 1
ATOM 712 C CA . VAL A 1 89 ? -1.411 4.212 -15.022 1.00 97.19 89 VAL A CA 1
ATOM 713 C C . VAL A 1 89 ? -0.192 5.049 -14.644 1.00 97.19 89 VAL A C 1
ATOM 715 O O . VAL A 1 89 ? 0.718 5.222 -15.451 1.00 97.19 89 VAL A O 1
ATOM 718 N N . LEU A 1 90 ? -0.139 5.525 -13.401 1.00 95.81 90 LEU A N 1
ATOM 719 C CA . LEU A 1 90 ? 0.949 6.372 -12.924 1.00 95.81 90 LEU A CA 1
ATOM 720 C C . LEU A 1 90 ? 2.281 5.600 -12.861 1.00 95.81 90 LEU A C 1
ATOM 722 O O . LEU A 1 90 ? 3.316 6.121 -13.278 1.00 95.81 90 LEU A O 1
ATOM 726 N N . ALA A 1 91 ? 2.247 4.330 -12.441 1.00 96.50 91 ALA A N 1
ATOM 727 C CA . ALA A 1 91 ? 3.394 3.426 -12.506 1.00 96.50 91 ALA A CA 1
ATOM 728 C C . ALA A 1 91 ? 3.850 3.164 -13.952 1.00 96.50 91 ALA A C 1
ATOM 730 O O . ALA A 1 91 ? 5.040 3.269 -14.244 1.00 96.50 91 ALA A O 1
ATOM 731 N N . ALA A 1 92 ? 2.915 2.878 -14.864 1.00 97.50 92 ALA A N 1
ATOM 732 C CA . ALA A 1 92 ? 3.218 2.640 -16.274 1.00 97.50 92 ALA A CA 1
ATOM 733 C C . ALA A 1 92 ? 3.876 3.863 -16.928 1.00 97.50 92 ALA A C 1
ATOM 735 O O . ALA A 1 92 ? 4.919 3.725 -17.563 1.00 97.50 92 ALA A O 1
ATOM 736 N N . CYS A 1 93 ? 3.335 5.065 -16.709 1.00 96.81 93 CYS A N 1
ATOM 737 C CA . CYS A 1 93 ? 3.938 6.309 -17.190 1.00 96.81 93 CYS A CA 1
ATOM 738 C C . CYS A 1 93 ? 5.355 6.508 -16.639 1.00 96.81 93 CYS A C 1
ATOM 740 O O . CYS A 1 93 ? 6.264 6.823 -17.402 1.00 96.81 93 CYS A O 1
ATOM 742 N N . GLY A 1 94 ? 5.572 6.281 -15.339 1.00 95.19 94 GLY A N 1
ATOM 743 C CA . GLY A 1 94 ? 6.901 6.388 -14.733 1.00 95.19 94 GLY A CA 1
ATOM 744 C C . GLY A 1 94 ? 7.921 5.426 -15.352 1.00 95.19 94 GLY A C 1
ATOM 745 O O . GLY A 1 94 ? 9.037 5.834 -15.674 1.00 95.19 94 GLY A O 1
ATOM 746 N N . ILE A 1 95 ? 7.523 4.170 -15.579 1.00 96.19 95 ILE A N 1
ATOM 747 C CA . ILE A 1 95 ? 8.367 3.147 -16.213 1.00 96.19 95 ILE A CA 1
ATOM 748 C C . ILE A 1 95 ? 8.669 3.514 -17.671 1.00 96.19 95 ILE A C 1
ATOM 750 O O . ILE A 1 95 ? 9.817 3.404 -18.096 1.00 96.19 95 ILE A O 1
ATOM 754 N N . LEU A 1 96 ? 7.673 3.989 -18.426 1.00 97.12 96 LEU A N 1
ATOM 755 C CA . LEU A 1 96 ? 7.864 4.434 -19.808 1.00 97.12 96 LEU A CA 1
ATOM 756 C C . LEU A 1 96 ? 8.825 5.624 -19.893 1.00 97.12 96 LEU A C 1
ATOM 758 O O . LEU A 1 96 ? 9.720 5.612 -20.733 1.00 97.12 96 LEU A O 1
ATOM 762 N N . CYS A 1 97 ? 8.699 6.610 -19.000 1.00 94.44 97 CYS A N 1
ATOM 763 C CA . CYS A 1 97 ? 9.631 7.736 -18.928 1.00 94.44 97 CYS A CA 1
ATOM 764 C C . CYS A 1 97 ? 11.066 7.270 -18.654 1.00 94.44 97 CYS A C 1
ATOM 766 O O . CYS A 1 97 ? 11.995 7.727 -19.316 1.00 94.44 97 CYS A O 1
ATOM 768 N N . LEU A 1 98 ? 11.253 6.341 -17.712 1.00 94.88 98 LEU A N 1
ATOM 769 C CA . LEU A 1 98 ? 12.572 5.786 -17.406 1.00 94.88 98 LEU A CA 1
ATOM 770 C C . LEU A 1 98 ? 13.145 5.006 -18.598 1.00 94.88 98 LEU A C 1
ATOM 772 O O . LEU A 1 98 ? 14.298 5.207 -18.970 1.00 94.88 98 LEU A O 1
ATOM 776 N N . SER A 1 99 ? 12.329 4.157 -19.229 1.00 95.56 99 SER A N 1
ATOM 777 C CA . SER A 1 99 ? 12.721 3.385 -20.412 1.00 95.56 99 SER A CA 1
ATOM 778 C C . SER A 1 99 ? 13.097 4.286 -21.584 1.00 95.56 99 SER A C 1
ATOM 780 O O . SER A 1 99 ? 14.038 3.975 -22.308 1.00 95.56 99 SER A O 1
ATOM 782 N N . LEU A 1 100 ? 12.377 5.394 -21.775 1.00 94.12 100 LEU A N 1
ATOM 783 C CA . LEU A 1 100 ? 12.661 6.358 -22.830 1.00 94.12 100 LEU A CA 1
ATOM 784 C C . LEU A 1 100 ? 14.032 7.003 -22.617 1.00 94.12 100 LEU A C 1
ATOM 786 O O . LEU A 1 100 ? 14.835 7.021 -23.539 1.00 94.12 100 LEU A O 1
ATOM 790 N N . VAL A 1 101 ? 14.326 7.472 -21.400 1.00 93.62 101 VAL A N 1
ATOM 791 C CA . VAL A 1 101 ? 15.619 8.105 -21.090 1.00 93.62 101 VAL A CA 1
ATOM 792 C C . VAL A 1 101 ? 16.787 7.124 -21.210 1.00 93.62 101 VAL A C 1
ATOM 794 O O . VAL A 1 101 ? 17.863 7.531 -21.627 1.00 93.62 101 VAL A O 1
ATOM 797 N N . LEU A 1 102 ? 16.586 5.845 -20.883 1.00 92.00 102 LEU A N 1
ATOM 798 C CA . LEU A 1 102 ? 17.607 4.800 -21.042 1.00 92.00 102 LEU A CA 1
ATOM 799 C C . LEU A 1 102 ? 17.823 4.364 -22.501 1.00 92.00 102 LEU A C 1
ATOM 801 O O . LEU A 1 102 ? 18.860 3.785 -22.811 1.00 92.00 102 LEU A O 1
ATOM 805 N N . SER A 1 103 ? 16.841 4.591 -23.376 1.00 92.69 103 SER A N 1
ATOM 806 C CA . SER A 1 103 ? 16.905 4.215 -24.793 1.00 92.69 103 SER A CA 1
ATOM 807 C C . SER A 1 103 ? 17.562 5.278 -25.681 1.00 92.69 103 SER A C 1
ATOM 809 O O . SER A 1 103 ? 17.828 4.985 -26.850 1.00 92.69 103 SER A O 1
ATOM 811 N N . ILE A 1 104 ? 17.747 6.500 -25.174 1.00 86.38 104 ILE A N 1
ATOM 812 C CA . ILE A 1 104 ? 18.283 7.663 -25.902 1.00 86.38 104 ILE A CA 1
ATOM 813 C C . ILE A 1 104 ? 19.752 7.879 -25.539 1.00 86.38 104 ILE A C 1
ATOM 815 O O . ILE A 1 104 ? 20.523 8.261 -26.451 1.00 86.38 104 ILE A O 1
#

=== Feature glossary ===
A reading guide for the feature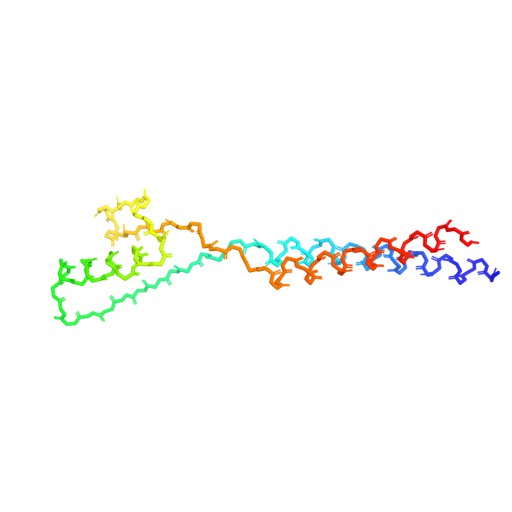s in this record.

Start from the sequence.

  · This is the polypeptide sequence — one letter per residue, N-terminus first. Length ranges from a few dozen residues for small domains to over a thousand for large multi-domain proteins.

Fold it, and you get atomic coordinates and the backbone conformation that goes with them.

  · Structure coordinates are given as an mmCIF _atom_site loop: one row per atom with element, residue name, chain id, sequence number, and x/y/z position in Å. Only the four main-chain atoms per residue are included here; side chains are omitted to keep the record compact.

  · Backbone dihedral angles. Every residue except chain termini has a φ (preceding-C → N → Cα → C) and a ψ (N → Cα → C → next-N). They are reported in degrees following the IUPAC sign convention. Secondary structure is essentially a statement about which (φ, ψ) basin each residue occupies.

  · The SS8 string is DSSP's per-residue secondary-structure call. α-helix (H) means an i→i+4 H-bond ladder; β-strand (E) means the residue participates in a β-sheet; 3₁₀ (G) and π (I) are tighter and wider helices; T/S are turns/bends; '-' is loop.

  · SS3 is a coarse helix/strand/coil call (letters a/b/c) made by the P-SEA algorithm from inter-Cα distances and dihedrals. It is less detailed than DSSP but needs only Cα positions.

Summarize the fold with a handful of shape descriptors and a per-residue structural alphabet.

  · Radius of gyration (Rg) is the root-mean-square distance of Cα atoms from their centroid — a single number for overall size and compactness. A globular domain of N residues has Rg ≈ 2.2·N^0.38 Å; an extended or disordered chain has a much larger Rg. The Cα contact count is the number of residue pairs whose Cα atoms are within 8 Å and are more than four positions apart in sequence — a standard proxy for tertiary packing density. The bounding box is the smallest axis-aligned box enclosing all Cα atoms.

  · The Foldseek 3Di string encodes local tertiary geometry as a 20-letter alphabet — one character per residue — derived from the relative positions of nearby Cα atoms. Unlike the amino-acid sequence, 3Di is a direct function of the 3D structure, so two proteins with the same fold have similar 3Di strings even at low sequence identity.

  · Solvent-accessible surface area (SASA) is the area in Å² traced out by the centre of a 1.4 Å probe sphere (a water molecule) rolled over the protein's van der Waals surface (Shrake–Rupley / Lee–Richards construction). Buried residues have near-zero SASA; fully exposed residues can exceed 200 Å². The total SASA scales roughly with the number of surface residues.

Ask how reliable the model is.

  · pLDDT (predicted Local Distance Difference Test) is AlphaFold's per-residue confidence score, ranging from 0 to 100. Values above 90 indicate high confidence (typically well-packed cores); 70–90 is confident; 50–70 low confidence; below 50 usually means the region is disordered or the prediction is unreliable there. AlphaFold stores pLDDT in the mmCIF B-factor column.

  · B-factor (Debye–Waller factor) reflects atomic displacement in the crystal lattice. It is an experimental observa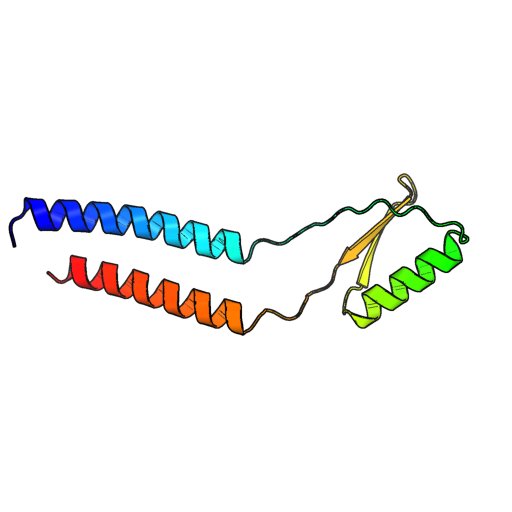ble (units Å²), not a prediction; low values mean the atom is pinned down, high values mean it moves or is heterogeneous across the crystal.

  · Predicted Aligned Error (PAE) is an AlphaFold confidence matrix: entry (i, j) is the expected error in the position of residue j, in ångströms, when the prediction is superimposed on the true structure at residue i. Low PAE within a block of residues means that block is internally rigid and well-predicted; high PAE between two blocks means their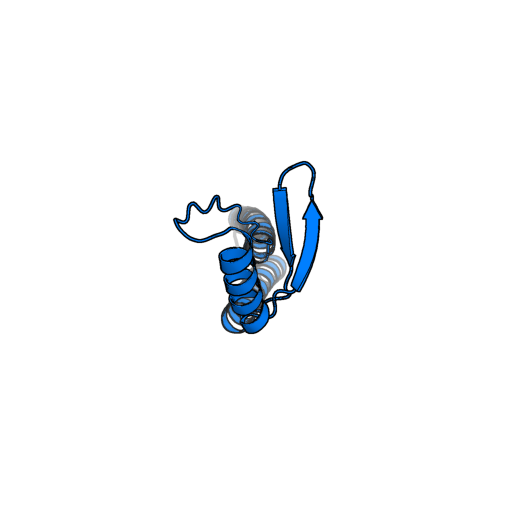 relative placement is uncertain even if each block individually is confident.

Place it in context: what it resembles, what it is annotated as, and how it looks.

  · Nearest PDB neighbors are the top structural matches found by Foldseek when searching this structure against the entire Protein Data Bank. Each hit reports a TM-score (0 to 1; >0.5 almost always implies the same fold) and an E-value. These are *structural* homologs — they may share no detectable sequence similarity.

  · Functional annotations link the protein to curated databases. InterPro entries identify conserved domains and families by matching the sequence against member-database signatures (Pfam, PROSITE, CDD, …). Gene Ontology (GO) terms describe molecular function, biological process, and cellular component in a controlled vocabulary. CATH places the structure in a hierarchical fold classification (Class/Architecture/Topology/Homologous-superfamily). The organism is the source species.

  · Three diagnostic plots accompany the record. The Cα contact map visualizes the tertiary structure as a 2D adjacency matrix (8 Å cutoff, sequence-local contacts suppressed). The Ramachandran plot shows the distribution of backbone (φ, ψ) torsions, with points in the α and β basins reflecting secondary structure content. The PAE plot shows AlphaFold's inter-residue confidence as a color matrix.

  · Six rendered views show the 3D structure from the faces of a cube — i.e. along ±x, ±y, ±z. Rendering representation is drawn randomly per protein from cartoon (secondary-structure ribbons), sticks (backbone bonds), or molecular surface; coloring is either N→C rainbow (blue at the N-terminus through red at the C-terminus) or one color per chain.